Protein AF-A0A6J4FL28-F1 (afdb_monomer_lite)

pLDDT: mean 89.24, std 11.08, range [45.84, 97.31]

Structure (mmCIF, N/CA/C/O backbone):
data_AF-A0A6J4FL28-F1
#
_entry.id   AF-A0A6J4FL28-F1
#
loop_
_atom_site.group_PDB
_atom_site.id
_atom_site.type_symbol
_atom_site.label_atom_id
_atom_site.label_alt_id
_atom_site.label_comp_id
_atom_site.label_asym_id
_atom_site.label_entity_id
_atom_site.label_seq_id
_atom_site.pdbx_PDB_ins_code
_atom_site.Cartn_x
_atom_site.Cartn_y
_atom_site.Cartn_z
_atom_site.occupancy
_atom_site.B_iso_or_equiv
_atom_site.auth_seq_id
_atom_site.auth_comp_id
_atom_site.auth_asym_id
_atom_site.auth_atom_id
_atom_site.pdbx_PDB_model_num
ATOM 1 N N . MET A 1 1 ? -0.811 -5.420 17.372 1.00 45.84 1 MET A N 1
ATOM 2 C CA . MET A 1 1 ? -0.471 -6.692 16.695 1.00 45.84 1 MET A CA 1
ATOM 3 C C . MET A 1 1 ? -1.297 -6.781 15.414 1.00 45.84 1 MET A C 1
ATOM 5 O O . MET A 1 1 ? -2.310 -7.454 15.410 1.00 45.84 1 MET A O 1
ATOM 9 N N . ASN A 1 2 ? -0.904 -6.032 14.373 1.00 54.66 2 ASN A N 1
ATOM 10 C CA . ASN A 1 2 ? -1.508 -6.045 13.025 1.00 54.66 2 ASN A CA 1
ATOM 11 C C . ASN A 1 2 ? -0.435 -5.970 11.912 1.00 54.66 2 ASN A C 1
ATOM 13 O O . ASN A 1 2 ? -0.750 -5.761 10.743 1.00 54.66 2 ASN A O 1
ATOM 17 N N . THR A 1 3 ? 0.837 -6.176 12.272 1.00 62.59 3 THR A N 1
ATOM 18 C CA . THR A 1 3 ? 2.016 -5.976 11.415 1.00 62.59 3 THR A CA 1
ATOM 19 C C . THR A 1 3 ? 1.930 -6.777 10.113 1.00 62.59 3 THR A C 1
ATOM 21 O O . THR A 1 3 ? 2.286 -6.278 9.056 1.00 62.59 3 THR A O 1
ATOM 24 N N . SER A 1 4 ? 1.347 -7.981 10.147 1.00 79.75 4 SER A N 1
ATOM 25 C CA . SER A 1 4 ? 1.194 -8.829 8.958 1.00 79.75 4 SER A CA 1
ATOM 26 C C . SER A 1 4 ? 0.221 -8.279 7.908 1.00 79.75 4 SER A C 1
ATOM 28 O O . SER A 1 4 ? 0.402 -8.551 6.723 1.00 79.75 4 SER A O 1
ATOM 30 N N . VAL A 1 5 ? -0.809 -7.523 8.309 1.00 88.38 5 VAL A N 1
ATOM 31 C CA . VAL A 1 5 ? -1.749 -6.913 7.351 1.00 88.38 5 VAL A CA 1
ATOM 32 C C . VAL A 1 5 ? -1.091 -5.710 6.691 1.00 88.38 5 VAL A C 1
ATOM 34 O O . VAL A 1 5 ? -1.089 -5.625 5.466 1.00 88.38 5 VAL A O 1
ATOM 37 N N . ILE A 1 6 ? -0.467 -4.839 7.486 1.00 93.75 6 ILE A N 1
ATOM 38 C CA . ILE A 1 6 ? 0.241 -3.662 6.976 1.00 93.75 6 ILE A CA 1
ATOM 39 C C . ILE A 1 6 ? 1.373 -4.064 6.028 1.00 93.75 6 ILE A C 1
ATOM 41 O O . ILE A 1 6 ? 1.421 -3.543 4.919 1.00 93.75 6 ILE A O 1
ATOM 45 N N . SER A 1 7 ? 2.209 -5.048 6.381 1.00 91.75 7 SER A N 1
ATOM 46 C CA . SER A 1 7 ? 3.271 -5.521 5.480 1.00 91.75 7 SER A CA 1
ATOM 47 C C . SER A 1 7 ? 2.720 -6.083 4.168 1.00 91.75 7 SER A C 1
ATOM 49 O O . SER A 1 7 ? 3.262 -5.790 3.104 1.00 91.75 7 SER A O 1
ATOM 51 N N . ARG A 1 8 ? 1.605 -6.830 4.193 1.00 93.19 8 ARG A N 1
ATOM 52 C CA . ARG A 1 8 ? 0.970 -7.312 2.953 1.00 93.19 8 ARG A CA 1
ATOM 53 C C . ARG A 1 8 ? 0.469 -6.153 2.086 1.00 93.19 8 ARG A C 1
ATOM 55 O O . ARG A 1 8 ? 0.661 -6.187 0.872 1.00 93.19 8 ARG A O 1
ATOM 62 N N . LEU A 1 9 ? -0.177 -5.156 2.686 1.00 95.44 9 LEU A N 1
ATOM 63 C CA . LEU A 1 9 ? -0.677 -3.988 1.958 1.00 95.44 9 LEU A CA 1
ATOM 64 C C . LEU A 1 9 ? 0.475 -3.137 1.411 1.00 95.44 9 LEU A C 1
ATOM 66 O O . LEU A 1 9 ? 0.406 -2.699 0.268 1.00 95.44 9 LEU A O 1
ATOM 70 N N . ALA A 1 10 ? 1.562 -2.974 2.167 1.00 94.56 10 ALA A N 1
ATOM 71 C CA . ALA A 1 10 ? 2.759 -2.271 1.719 1.00 94.56 10 ALA A CA 1
ATOM 72 C C . ALA A 1 10 ? 3.372 -2.951 0.486 1.00 94.56 10 ALA A C 1
ATOM 74 O O . ALA A 1 10 ? 3.625 -2.287 -0.515 1.00 94.56 10 ALA A O 1
ATOM 75 N N . VAL A 1 11 ? 3.508 -4.283 0.500 1.00 94.19 11 VAL A N 1
ATOM 76 C CA . VAL A 1 11 ? 3.957 -5.057 -0.670 1.00 94.19 11 VAL A CA 1
ATOM 77 C C . VAL A 1 11 ? 3.052 -4.816 -1.880 1.00 94.19 11 VAL A C 1
ATOM 79 O O . VAL A 1 11 ? 3.552 -4.617 -2.984 1.00 94.19 11 VAL A O 1
ATOM 82 N N . GLN A 1 12 ? 1.729 -4.796 -1.689 1.00 94.31 12 GLN A N 1
ATOM 83 C CA . GLN A 1 12 ? 0.782 -4.513 -2.771 1.00 94.31 12 GLN A CA 1
ATOM 84 C C . GLN A 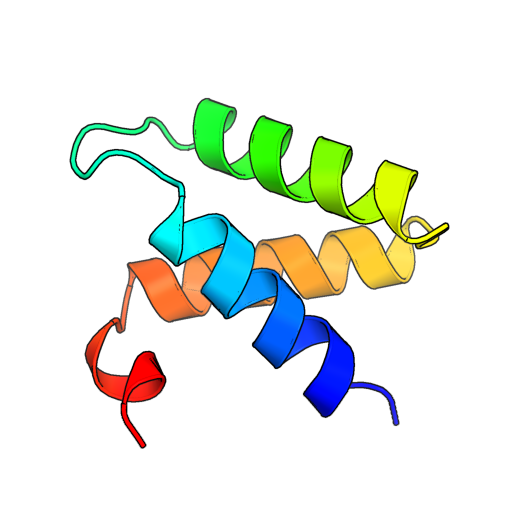1 12 ? 0.906 -3.084 -3.300 1.00 94.31 12 GLN A C 1
ATOM 86 O O . GLN A 1 12 ? 0.805 -2.886 -4.507 1.00 94.31 12 GLN A O 1
ATOM 91 N N . VAL A 1 13 ? 1.132 -2.095 -2.434 1.00 94.56 13 VAL A N 1
ATOM 92 C CA . VAL A 1 13 ? 1.390 -0.717 -2.864 1.00 94.56 13 VAL A CA 1
ATOM 93 C C . VAL A 1 13 ? 2.645 -0.675 -3.731 1.00 94.56 13 VAL A C 1
ATOM 95 O O . VAL A 1 13 ? 2.568 -0.220 -4.868 1.00 94.56 13 VAL A O 1
ATOM 98 N N . ILE A 1 14 ? 3.768 -1.215 -3.245 1.00 92.81 14 ILE A N 1
ATOM 99 C CA . ILE A 1 14 ? 5.044 -1.180 -3.973 1.00 92.81 14 ILE A CA 1
ATOM 100 C C . ILE A 1 14 ? 4.963 -1.940 -5.298 1.00 92.81 14 ILE A C 1
ATOM 102 O O . ILE A 1 14 ? 5.444 -1.446 -6.311 1.00 92.81 14 ILE A O 1
ATOM 106 N N . ALA A 1 15 ? 4.297 -3.096 -5.328 1.00 91.31 15 ALA A N 1
ATOM 107 C CA . ALA A 1 15 ? 4.130 -3.884 -6.549 1.00 91.31 15 ALA A CA 1
ATOM 108 C C . ALA A 1 15 ? 3.310 -3.171 -7.641 1.00 91.31 15 ALA A C 1
ATOM 110 O O . ALA A 1 15 ? 3.425 -3.527 -8.812 1.00 91.31 15 ALA A O 1
ATOM 111 N N . ASN A 1 16 ? 2.476 -2.196 -7.267 1.00 89.62 16 ASN A N 1
ATOM 112 C CA . ASN A 1 16 ? 1.668 -1.407 -8.199 1.00 89.62 16 ASN A CA 1
ATOM 113 C C . ASN A 1 16 ? 2.289 -0.041 -8.537 1.00 89.62 16 ASN A C 1
ATOM 115 O O . ASN A 1 16 ? 1.731 0.683 -9.362 1.00 89.62 16 ASN A O 1
ATOM 119 N N . LEU A 1 17 ? 3.410 0.329 -7.911 1.00 90.44 17 LEU A N 1
ATOM 120 C CA . LEU A 1 17 ? 4.138 1.548 -8.246 1.00 90.44 17 LEU A CA 1
ATOM 121 C C . LEU A 1 17 ? 5.069 1.306 -9.436 1.00 90.44 17 LEU A C 1
ATOM 123 O O . LEU A 1 17 ? 5.699 0.258 -9.567 1.00 90.44 17 LEU A O 1
ATOM 127 N N . ASP A 1 18 ? 5.170 2.313 -10.300 1.00 87.50 18 ASP A N 1
ATOM 128 C CA . ASP A 1 18 ? 6.182 2.338 -11.350 1.00 87.50 18 ASP A CA 1
ATOM 129 C C . ASP A 1 18 ? 7.583 2.472 -10.723 1.00 87.50 18 ASP A C 1
ATOM 131 O O . ASP A 1 18 ? 7.753 3.121 -9.691 1.00 87.50 18 ASP A O 1
ATOM 135 N N . ALA A 1 19 ? 8.612 1.907 -11.357 1.00 81.88 19 ALA A N 1
ATOM 136 C CA . ALA A 1 19 ? 9.995 2.061 -10.905 1.00 81.88 19 ALA A CA 1
ATOM 137 C C . ALA A 1 19 ? 10.467 3.531 -10.908 1.00 81.88 19 ALA A C 1
ATOM 139 O O . ALA A 1 19 ? 11.400 3.880 -10.187 1.00 81.88 19 ALA A O 1
ATOM 140 N N . ALA A 1 20 ? 9.828 4.391 -11.708 1.00 86.88 20 ALA A N 1
ATOM 141 C CA . ALA A 1 20 ? 10.058 5.832 -11.748 1.00 86.88 20 ALA A CA 1
ATOM 142 C C . ALA A 1 20 ? 9.099 6.638 -10.848 1.00 86.88 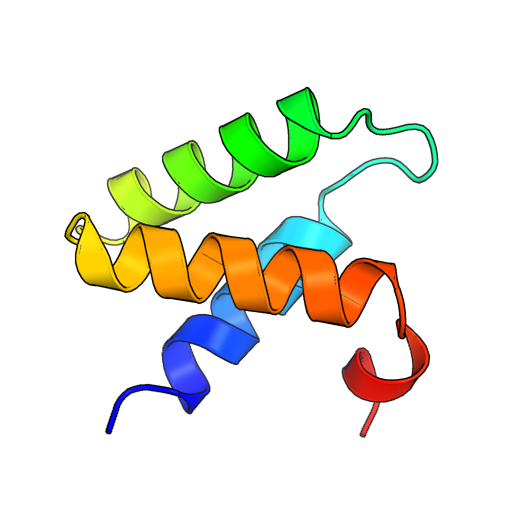20 ALA A C 1
ATOM 144 O O . ALA A 1 20 ? 9.077 7.868 -10.938 1.00 86.88 20 ALA A O 1
ATOM 145 N N . ALA A 1 21 ? 8.293 5.977 -10.008 1.00 87.94 21 ALA A N 1
ATOM 146 C CA . ALA A 1 21 ? 7.344 6.644 -9.125 1.00 87.94 21 ALA A CA 1
ATOM 147 C C . ALA A 1 21 ? 8.048 7.615 -8.169 1.00 87.94 21 ALA A C 1
ATOM 149 O O . ALA A 1 21 ? 9.079 7.308 -7.564 1.00 87.94 21 ALA A O 1
ATOM 150 N N . SER A 1 22 ? 7.467 8.803 -8.016 1.00 92.19 22 SER A N 1
ATOM 151 C CA . SER A 1 22 ? 7.952 9.785 -7.053 1.00 92.19 22 SER A CA 1
ATOM 152 C C . SER A 1 22 ? 7.512 9.420 -5.626 1.00 92.19 22 SER A C 1
ATOM 154 O O . SER A 1 22 ? 6.555 8.659 -5.443 1.00 92.19 22 SER A O 1
ATOM 156 N N . PRO A 1 23 ? 8.139 9.997 -4.584 1.00 91.12 23 PRO A N 1
ATOM 157 C CA . PRO A 1 23 ? 7.667 9.835 -3.207 1.00 91.12 23 PRO A CA 1
ATOM 158 C C . PRO A 1 23 ? 6.192 10.226 -3.022 1.00 91.12 23 PRO A C 1
ATOM 160 O O . PRO A 1 23 ? 5.473 9.575 -2.265 1.00 91.12 23 PRO A O 1
ATOM 163 N N . ASP A 1 24 ? 5.714 11.238 -3.751 1.00 93.75 24 ASP A N 1
ATOM 164 C CA . ASP A 1 24 ? 4.312 11.663 -3.704 1.00 93.75 24 ASP A CA 1
ATOM 165 C C . ASP A 1 24 ? 3.366 10.596 -4.271 1.00 93.75 24 ASP A C 1
ATOM 167 O O . ASP A 1 24 ? 2.246 10.438 -3.782 1.00 93.75 24 ASP A O 1
ATOM 171 N N . ASP A 1 25 ? 3.802 9.836 -5.278 1.00 94.44 25 ASP A N 1
ATOM 172 C CA . ASP A 1 25 ? 3.006 8.752 -5.860 1.00 94.44 25 ASP A CA 1
ATOM 173 C C . ASP A 1 25 ? 2.868 7.583 -4.883 1.00 94.44 25 ASP A C 1
ATOM 175 O O . ASP A 1 25 ? 1.773 7.038 -4.732 1.00 94.44 25 ASP A O 1
ATOM 179 N N . MET A 1 26 ? 3.934 7.267 -4.139 1.00 94.75 26 MET A N 1
ATOM 180 C CA . MET A 1 26 ? 3.870 6.307 -3.034 1.00 94.75 26 MET A CA 1
ATOM 181 C C . MET A 1 26 ? 2.875 6.764 -1.964 1.00 94.75 26 MET A C 1
ATOM 183 O O . MET A 1 26 ? 2.026 5.979 -1.544 1.00 94.75 26 MET A O 1
ATOM 187 N N . VAL A 1 27 ? 2.931 8.033 -1.548 1.00 96.12 27 VAL A N 1
ATOM 188 C CA . VAL A 1 27 ? 1.995 8.570 -0.549 1.00 96.12 27 VAL A CA 1
ATOM 189 C C . VAL A 1 27 ? 0.553 8.461 -1.043 1.00 96.12 27 VAL A C 1
ATOM 191 O O . VAL A 1 27 ? -0.305 7.963 -0.314 1.00 96.12 27 VAL A O 1
ATOM 194 N N . ARG A 1 28 ? 0.276 8.860 -2.291 1.00 96.56 28 ARG A N 1
ATOM 195 C CA . ARG A 1 28 ? -1.065 8.735 -2.892 1.00 96.56 28 ARG A CA 1
ATOM 196 C C . ARG A 1 28 ? -1.541 7.285 -2.932 1.00 96.56 28 ARG A C 1
ATOM 198 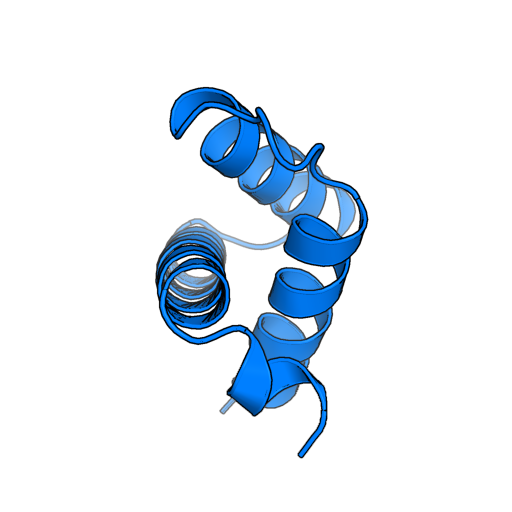O O . ARG A 1 28 ? -2.702 7.028 -2.618 1.00 96.56 28 ARG A O 1
ATOM 205 N N . ALA A 1 29 ? -0.664 6.347 -3.283 1.00 96.31 29 ALA A N 1
ATOM 206 C CA . ALA A 1 29 ? -0.995 4.928 -3.328 1.00 96.31 29 ALA A CA 1
ATOM 207 C C . ALA A 1 29 ? -1.301 4.363 -1.928 1.00 96.31 29 ALA A C 1
ATOM 209 O O . ALA A 1 29 ? -2.313 3.683 -1.756 1.00 96.31 29 ALA A O 1
ATOM 210 N N . CYS A 1 30 ? -0.502 4.707 -0.913 1.00 96.75 30 CYS A N 1
ATOM 211 C CA . CYS A 1 30 ? -0.766 4.330 0.479 1.00 96.75 30 CYS A CA 1
ATOM 212 C C . CYS A 1 30 ? -2.087 4.914 0.997 1.00 96.75 30 CYS A C 1
ATOM 214 O O . CYS A 1 30 ? -2.858 4.197 1.629 1.00 96.75 30 CYS A O 1
ATOM 216 N N . VAL A 1 31 ? -2.392 6.181 0.692 1.00 97.31 31 VAL A N 1
ATOM 217 C CA . VAL A 1 31 ? -3.672 6.811 1.061 1.00 97.31 31 VAL A CA 1
ATOM 218 C C . VAL A 1 31 ? -4.847 6.104 0.382 1.00 97.31 31 VAL A C 1
ATOM 220 O O . VAL A 1 31 ? -5.830 5.778 1.043 1.00 97.31 31 VAL A O 1
ATOM 223 N N . GLY A 1 32 ? -4.751 5.813 -0.919 1.00 96.75 32 GLY A N 1
ATOM 224 C CA . GLY A 1 32 ? -5.792 5.074 -1.640 1.00 96.75 32 GLY A CA 1
ATOM 225 C C . GLY A 1 32 ? -6.026 3.671 -1.071 1.00 96.75 32 GLY A C 1
ATOM 226 O O . GLY A 1 32 ? -7.173 3.247 -0.912 1.00 96.75 32 GLY A O 1
ATOM 227 N N . MET A 1 33 ? -4.946 2.975 -0.704 1.00 96.44 33 MET A N 1
ATOM 228 C CA . MET A 1 33 ? -5.010 1.671 -0.045 1.00 96.44 33 MET A CA 1
ATOM 229 C C . MET A 1 33 ? -5.670 1.771 1.335 1.00 96.44 33 MET A C 1
ATOM 231 O O . MET A 1 33 ? -6.564 0.987 1.644 1.00 96.44 33 MET A O 1
ATOM 235 N N . ALA A 1 34 ? -5.285 2.764 2.141 1.00 96.12 34 ALA A N 1
ATOM 236 C CA . ALA A 1 34 ? -5.856 2.995 3.462 1.00 96.12 34 ALA A CA 1
ATOM 237 C C . ALA A 1 34 ? -7.366 3.252 3.406 1.00 96.12 34 ALA A C 1
ATOM 239 O O . ALA A 1 34 ? -8.119 2.589 4.113 1.00 96.12 34 ALA A O 1
ATOM 240 N N . LEU A 1 35 ? -7.818 4.123 2.499 1.00 96.12 35 LEU A N 1
ATOM 241 C CA . LEU A 1 35 ? -9.244 4.394 2.293 1.00 96.12 35 LEU A CA 1
ATOM 242 C C . LEU A 1 35 ? -10.016 3.148 1.836 1.00 96.12 35 LEU A C 1
ATOM 244 O O . LEU A 1 35 ? -11.136 2.916 2.281 1.00 96.12 35 LEU A O 1
ATOM 248 N N . SER A 1 36 ? -9.417 2.326 0.971 1.00 96.44 36 SER A N 1
ATOM 249 C CA . SER A 1 36 ? -10.054 1.100 0.463 1.00 96.44 36 SER A CA 1
ATOM 250 C C . SER A 1 36 ? -10.205 0.013 1.532 1.00 96.44 36 SER A C 1
ATOM 252 O O . SER A 1 36 ? -11.059 -0.863 1.402 1.00 96.44 36 SER A O 1
ATOM 254 N N . HIS A 1 37 ? -9.378 0.062 2.578 1.00 94.00 37 HIS A N 1
ATOM 255 C CA .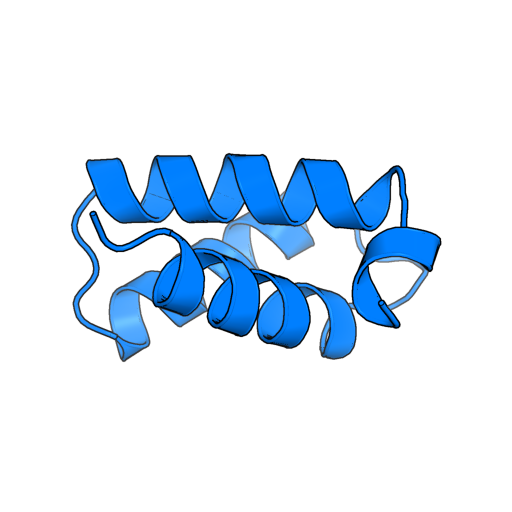 HIS A 1 37 ? -9.333 -0.914 3.666 1.00 94.00 37 HIS A CA 1
ATOM 256 C C . HIS A 1 37 ? -9.833 -0.363 5.012 1.00 94.00 37 HIS A C 1
ATOM 258 O O . HIS A 1 37 ? -9.682 -1.050 6.021 1.00 94.00 37 HIS A O 1
ATOM 264 N N . ASP A 1 38 ? -10.427 0.837 5.021 1.00 95.12 38 ASP A N 1
ATOM 265 C CA . ASP A 1 38 ? -10.910 1.535 6.225 1.00 95.12 38 ASP A CA 1
ATOM 266 C C . ASP A 1 38 ? -9.830 1.645 7.321 1.00 95.12 38 ASP A C 1
ATOM 268 O O . ASP A 1 38 ? -10.069 1.424 8.508 1.00 95.12 38 ASP A O 1
ATOM 272 N N . LEU A 1 39 ? -8.590 1.923 6.902 1.00 95.12 39 LEU A N 1
ATOM 273 C CA . LEU A 1 39 ? -7.467 2.116 7.813 1.00 95.12 39 LEU A CA 1
ATOM 274 C C . LEU A 1 39 ? -7.518 3.523 8.410 1.00 95.12 39 LEU A C 1
ATOM 276 O O . LEU A 1 39 ? -7.618 4.511 7.682 1.00 95.12 39 LEU A O 1
ATOM 280 N N . GLY A 1 40 ? -7.381 3.609 9.733 1.00 94.62 40 GLY A N 1
ATOM 281 C CA . GLY A 1 40 ? -7.220 4.886 10.428 1.00 94.62 40 GLY A CA 1
ATOM 282 C C . GLY A 1 40 ? -5.830 5.500 10.232 1.00 94.62 40 GLY A C 1
ATOM 283 O O . GLY A 1 40 ? -4.909 4.855 9.726 1.00 94.62 40 GLY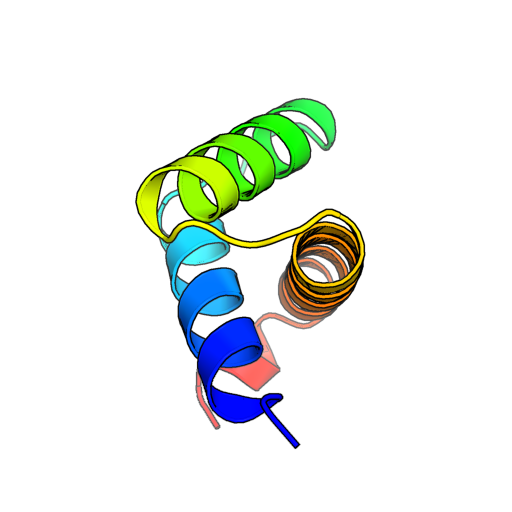 A O 1
ATOM 284 N N . ASP A 1 41 ? -5.658 6.736 10.700 1.00 95.38 41 ASP A N 1
ATOM 285 C CA . ASP A 1 41 ? -4.423 7.516 10.525 1.00 95.38 41 ASP A CA 1
ATOM 286 C C . ASP A 1 41 ? -3.167 6.799 11.048 1.00 95.38 41 ASP A C 1
ATOM 288 O O . ASP A 1 41 ? -2.139 6.791 10.370 1.00 95.38 41 ASP A O 1
ATOM 292 N N . ASP A 1 42 ? -3.248 6.136 12.206 1.00 95.50 42 ASP A N 1
ATOM 293 C CA . ASP A 1 42 ? -2.125 5.378 12.777 1.00 95.50 42 ASP A CA 1
ATOM 294 C C . ASP A 1 42 ? -1.697 4.226 11.853 1.00 95.50 42 ASP A C 1
ATOM 296 O O . ASP A 1 42 ? -0.513 3.999 11.608 1.00 95.50 42 ASP A O 1
ATOM 300 N N . GLN A 1 43 ? -2.669 3.525 11.268 1.00 95.94 43 GLN A N 1
ATOM 301 C CA . GLN A 1 43 ? -2.420 2.420 10.343 1.00 95.94 43 GLN A CA 1
ATOM 302 C C . GLN A 1 43 ? -1.907 2.918 8.988 1.00 95.94 43 GLN A C 1
ATOM 304 O O . GLN A 1 43 ? -1.092 2.247 8.358 1.00 95.94 43 GLN A O 1
ATOM 309 N N . LEU A 1 44 ? -2.347 4.097 8.541 1.00 96.31 44 LEU A N 1
ATOM 310 C CA . LEU A 1 44 ? -1.786 4.760 7.367 1.00 96.31 44 LEU A CA 1
ATOM 311 C C . LEU A 1 44 ? -0.323 5.163 7.605 1.00 96.31 44 LEU A C 1
ATOM 313 O O . LEU A 1 44 ? 0.507 4.971 6.718 1.00 96.31 44 LEU A O 1
ATOM 317 N N . GLN A 1 45 ? 0.018 5.680 8.789 1.00 96.69 45 GLN A N 1
ATOM 318 C CA . GLN A 1 45 ? 1.411 5.978 9.137 1.00 96.69 45 GLN A CA 1
ATOM 319 C C . GLN A 1 45 ? 2.274 4.712 9.144 1.00 96.69 45 GLN A C 1
ATOM 321 O O . GLN A 1 45 ? 3.365 4.720 8.571 1.00 96.69 45 GLN A O 1
ATOM 326 N N . GLU A 1 46 ? 1.777 3.614 9.722 1.00 96.12 46 GLU A N 1
ATOM 327 C CA . GLU A 1 46 ? 2.457 2.315 9.672 1.00 96.12 46 GLU A CA 1
ATOM 328 C C . GLU A 1 46 ? 2.640 1.823 8.224 1.00 96.12 46 GLU A C 1
ATOM 330 O O . GLU A 1 46 ? 3.722 1.361 7.863 1.00 96.12 46 GLU A O 1
ATOM 335 N N . LEU A 1 47 ? 1.620 1.973 7.372 1.00 96.12 47 LEU A N 1
ATOM 336 C CA . LEU A 1 47 ? 1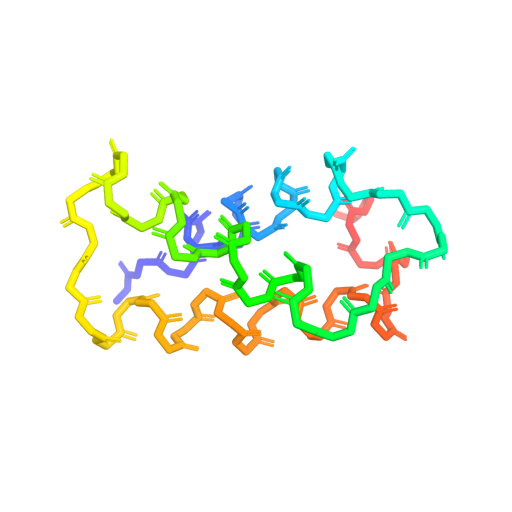.678 1.605 5.955 1.00 96.12 47 LEU A CA 1
ATOM 337 C C . LEU A 1 47 ? 2.711 2.428 5.178 1.00 96.12 47 LEU A C 1
ATOM 339 O O . LEU A 1 47 ? 3.465 1.868 4.386 1.00 96.12 47 LEU A O 1
ATOM 343 N N . LEU A 1 48 ? 2.772 3.740 5.412 1.00 96.31 48 LEU A N 1
ATOM 344 C CA . LEU A 1 48 ? 3.764 4.624 4.797 1.00 96.31 48 LEU A CA 1
ATOM 345 C C . LEU A 1 48 ? 5.188 4.255 5.218 1.00 96.31 48 LEU A C 1
ATOM 347 O O . LEU A 1 48 ? 6.075 4.183 4.368 1.00 96.31 48 LEU A O 1
ATOM 351 N N . ALA A 1 49 ? 5.402 3.999 6.510 1.00 95.25 49 ALA A N 1
ATOM 352 C CA . ALA A 1 49 ? 6.706 3.606 7.030 1.00 95.25 49 ALA A CA 1
ATOM 353 C C . ALA A 1 49 ? 7.169 2.261 6.450 1.00 95.25 49 ALA A C 1
ATOM 355 O O . ALA A 1 49 ? 8.327 2.116 6.059 1.00 95.25 49 ALA A O 1
ATOM 356 N N . GLU A 1 50 ? 6.263 1.289 6.354 1.00 95.06 50 GLU A N 1
ATOM 357 C CA . GLU A 1 50 ? 6.576 -0.033 5.816 1.00 95.06 50 GLU A CA 1
ATOM 358 C C . GLU A 1 50 ? 6.800 -0.004 4.295 1.00 95.06 50 GLU A C 1
ATOM 360 O O . GLU A 1 50 ? 7.718 -0.656 3.798 1.00 95.06 50 GLU A O 1
ATOM 365 N N . ALA A 1 51 ? 6.029 0.792 3.549 1.00 93.69 51 ALA A N 1
ATOM 366 C CA . ALA A 1 51 ? 6.233 0.989 2.114 1.00 93.69 51 ALA A CA 1
ATOM 367 C C . ALA A 1 51 ? 7.590 1.653 1.809 1.00 93.69 51 ALA A C 1
ATOM 369 O O . ALA A 1 51 ? 8.328 1.165 0.951 1.00 93.69 51 ALA A O 1
ATOM 370 N N . ASP A 1 52 ? 7.969 2.705 2.548 1.00 93.00 52 ASP A N 1
ATOM 371 C CA . ASP A 1 52 ? 9.294 3.337 2.421 1.00 93.00 52 ASP A CA 1
ATOM 372 C C . ASP A 1 52 ? 10.422 2.355 2.777 1.00 93.00 52 ASP A C 1
ATOM 374 O O . ASP A 1 52 ? 11.430 2.281 2.068 1.00 93.00 52 ASP A O 1
ATOM 378 N N . ARG A 1 53 ? 10.238 1.536 3.824 1.00 92.50 53 ARG A N 1
ATOM 379 C CA . ARG A 1 53 ? 11.201 0.492 4.204 1.00 92.50 53 ARG A CA 1
ATOM 380 C C . ARG A 1 53 ? 11.430 -0.505 3.067 1.00 92.50 53 ARG A C 1
ATOM 382 O O . ARG A 1 53 ? 12.585 -0.780 2.742 1.00 92.50 53 ARG A O 1
ATOM 389 N N . LEU A 1 54 ? 10.359 -1.019 2.459 1.00 90.62 54 LEU A N 1
ATOM 390 C CA . LEU A 1 54 ? 10.431 -2.005 1.375 1.00 90.62 54 LEU A CA 1
ATOM 391 C C . LEU A 1 54 ? 10.988 -1.413 0.073 1.00 90.62 54 LEU A C 1
ATOM 393 O O . LEU A 1 54 ? 11.752 -2.088 -0.607 1.00 90.62 54 LEU A O 1
ATOM 397 N N . LEU A 1 55 ? 10.704 -0.146 -0.251 1.00 86.62 55 LEU A N 1
ATOM 398 C CA . LEU A 1 55 ? 11.329 0.529 -1.401 1.00 86.62 55 LEU A CA 1
ATOM 399 C C . LEU A 1 55 ? 12.848 0.638 -1.265 1.00 86.62 55 LEU A C 1
ATOM 401 O O . LEU A 1 55 ? 13.573 0.533 -2.253 1.00 86.62 55 LEU A O 1
ATOM 405 N N . ARG A 1 56 ? 13.340 0.844 -0.041 1.00 87.50 56 ARG A N 1
ATOM 406 C CA . ARG A 1 56 ? 14.780 0.910 0.242 1.00 87.50 56 ARG A CA 1
ATOM 407 C C . ARG A 1 56 ? 15.437 -0.466 0.325 1.00 87.50 56 ARG A C 1
ATOM 409 O O . ARG A 1 56 ? 16.663 -0.533 0.256 1.00 87.50 56 ARG A O 1
ATOM 416 N N . ARG A 1 57 ? 14.647 -1.525 0.528 1.00 87.19 57 ARG A N 1
ATOM 417 C CA . ARG A 1 57 ? 15.096 -2.911 0.742 1.00 87.19 57 ARG A CA 1
ATOM 418 C C . ARG A 1 57 ? 14.171 -3.914 0.043 1.00 87.19 57 ARG A C 1
ATOM 420 O O . ARG A 1 57 ? 13.496 -4.708 0.707 1.00 87.19 57 ARG A O 1
ATOM 427 N N . PRO A 1 58 ? 14.100 -3.878 -1.297 1.00 78.88 58 PRO A N 1
ATOM 428 C CA . PRO A 1 58 ? 13.179 -4.717 -2.060 1.00 78.88 58 PRO A CA 1
ATOM 429 C C . PRO A 1 58 ? 13.447 -6.220 -1.885 1.00 78.88 58 PRO A C 1
ATOM 431 O O . PRO A 1 58 ? 12.545 -7.031 -2.081 1.00 78.88 58 PRO A O 1
ATOM 434 N N . GLU A 1 59 ? 14.654 -6.616 -1.469 1.00 81.25 59 GLU A N 1
ATOM 435 C CA . GLU A 1 59 ? 14.996 -8.002 -1.143 1.00 81.25 59 GLU A CA 1
ATOM 436 C C . GLU A 1 59 ? 14.145 -8.594 -0.006 1.00 81.25 59 GLU A C 1
ATOM 438 O O . GLU A 1 59 ? 13.931 -9.805 0.032 1.00 81.25 59 GLU A O 1
ATOM 443 N N . GLU A 1 60 ? 13.606 -7.755 0.885 1.00 79.06 60 GLU A N 1
ATOM 444 C CA . GLU A 1 60 ? 12.755 -8.189 1.999 1.00 79.06 60 GLU A CA 1
ATOM 445 C C . GLU A 1 60 ? 11.315 -8.512 1.563 1.00 79.06 60 GLU A C 1
ATOM 447 O O . GLU A 1 60 ? 10.556 -9.080 2.342 1.00 79.06 60 GLU A O 1
ATOM 452 N N . MET A 1 61 ? 10.925 -8.196 0.321 1.00 72.00 61 MET A N 1
ATOM 453 C CA . MET A 1 61 ? 9.602 -8.545 -0.220 1.00 72.00 61 MET A CA 1
ATOM 454 C C . MET A 1 61 ? 9.473 -10.032 -0.599 1.00 72.00 61 MET A C 1
ATOM 456 O O . MET A 1 61 ? 8.359 -10.508 -0.810 1.00 72.00 61 MET A O 1
ATOM 460 N N . VAL A 1 62 ? 10.596 -10.748 -0.747 1.00 65.50 62 VAL A N 1
ATOM 461 C CA . VAL A 1 62 ? 10.664 -12.123 -1.289 1.00 65.50 62 VAL A CA 1
ATOM 462 C C . VAL A 1 62 ? 10.933 -13.175 -0.196 1.00 65.50 62 VAL A C 1
ATOM 464 O O . VAL A 1 62 ? 10.886 -14.374 -0.476 1.00 65.50 62 VAL A O 1
ATOM 467 N N . ALA A 1 63 ? 11.218 -12.739 1.034 1.00 54.56 63 ALA A N 1
ATOM 468 C CA . ALA A 1 63 ? 11.516 -13.589 2.191 1.00 54.56 63 ALA A CA 1
ATOM 469 C C . ALA A 1 63 ? 10.248 -13.987 2.965 1.00 54.56 63 ALA A C 1
ATOM 471 O O . ALA A 1 63 ? 10.206 -15.147 3.439 1.00 54.56 63 ALA A O 1
#

Foldseek 3Di:
DCLVVLLVLLLVLLVPDDPPDDLVSSLVSLVVSCVVVVHDPVSSVSNSVNNVVCNVPVVVSVD

Sequence (63 aa):
MNTSVISRLAVQVIANLDAAASPDDMVRACVGMALSHDLGDDQLQELLAEADRLLRRPEEMVA

Radius of gyration: 10.72 Å; chains: 1; bounding box: 26×25×28 Å

Secondary structure (DSSP, 8-state):
--HHHHHHHHHHHHHHS-TT--HHHHHHHHHHHHHHTT--HHHHHHHHHHHHHHHH-GGGG--